Protein AF-A0A7K0S125-F1 (afdb_monomer)

pLDDT: mean 76.43, std 18.67, range [43.22, 95.44]

Radius of gyration: 30.64 Å; Cα contacts (8 Å, |Δi|>4): 134; chains: 1; bounding box: 27×103×42 Å

Solvent-accessible surface area (backbone atoms only — not comparable to full-atom values): 6388 Å² total; per-residue (Å²): 136,88,83,84,83,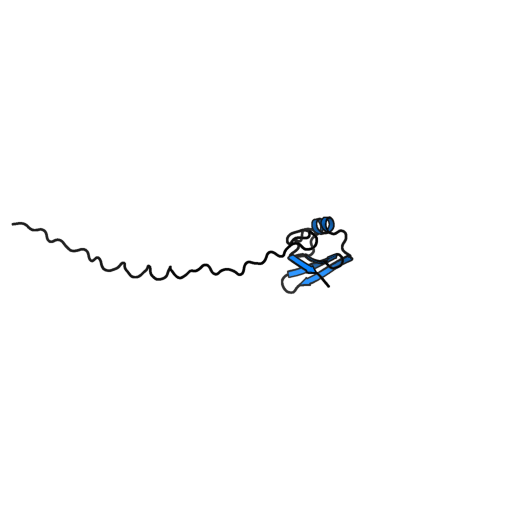79,79,79,76,88,87,80,85,86,87,85,79,78,84,80,71,84,74,75,68,76,77,77,66,77,71,78,73,74,75,73,60,60,78,80,37,48,74,62,39,29,56,65,59,42,31,74,55,68,43,76,62,79,39,80,46,80,44,83,39,98,88,69,43,54,23,26,38,36,26,46,86,47,39,36,41,31,24,68,24,72,57,72,78,22,28,26,74,46,78,45,77,56,131

Nearest PDB structures (foldseek):
  3bpq-assembly1_B  TM=6.074E-01  e=1.500E+00  Methanocaldococcus jannaschii DSM 2661
  6dec-assembly1_F  TM=5.381E-01  e=5.658E+00  Bos taurus

Sequence (99 aa):
MQTLRRTVIPAFLIASAMALLVGAAPARVPGLVPQKSLSGVKIGMVASQVRSAVGAPSSNKIVSHPLLGKTRRMRFGRLEVTFRGTAATAPVINLTTTS

Secondary structure (DSSP, 8-state):
------------S-SSSSTTSTT------------PPBTTB-TT--HHHHHHHH-S-SEEEEEEETTTEEEEEEEETTEEEEESSSSTTPPEEEEEE--

Foldseek 3Di:
DDDDDPDDDPPDPDDPDPPPPPPCPPPPPPPPPQPPDDQNDHFFDFPVNVCVRQNAFPDWDWDQDPPQGTWIWTHRPQKIWIFSHDDRNTTTDDIDGHD

Mean predicted aligned error: 15.14 Å

Structure (mmCIF, N/CA/C/O backbone):
data_AF-A0A7K0S125-F1
#
_entry.id   AF-A0A7K0S125-F1
#
loop_
_atom_site.group_PDB
_atom_site.id
_atom_site.type_symbol
_atom_site.label_atom_id
_atom_site.label_alt_id
_atom_site.label_comp_id
_atom_site.label_asym_id
_atom_site.label_entity_id
_atom_site.label_seq_id
_atom_site.pdbx_PDB_ins_code
_atom_site.Cartn_x
_atom_site.Cartn_y
_atom_site.Cartn_z
_atom_site.occupancy
_atom_site.B_iso_or_equiv
_atom_site.auth_seq_id
_atom_site.auth_comp_id
_atom_site.auth_asym_id
_atom_site.auth_atom_id
_atom_site.pdbx_PDB_model_num
ATOM 1 N N . MET A 1 1 ? 1.061 90.048 -29.274 1.00 46.06 1 MET A N 1
ATOM 2 C CA . MET A 1 1 ? 0.098 89.135 -29.925 1.00 46.06 1 MET A CA 1
ATOM 3 C C . MET A 1 1 ? 0.391 87.714 -29.451 1.00 46.06 1 MET A C 1
ATOM 5 O O . MET A 1 1 ? 1.342 87.105 -29.914 1.00 46.06 1 MET A O 1
ATOM 9 N N . GLN A 1 2 ? -0.348 87.254 -28.435 1.00 45.34 2 GLN A N 1
ATOM 10 C CA . GLN A 1 2 ? -0.418 85.848 -27.999 1.00 45.34 2 GLN A CA 1
ATOM 11 C C . GLN A 1 2 ? -1.264 85.086 -29.050 1.00 45.34 2 GLN A C 1
ATOM 13 O O . GLN A 1 2 ? -2.126 85.708 -29.659 1.00 45.34 2 GLN A O 1
ATOM 18 N N . THR A 1 3 ? -1.067 83.808 -29.379 1.00 43.22 3 THR A N 1
ATOM 19 C CA . THR A 1 3 ? -1.303 82.662 -28.491 1.00 43.22 3 THR A CA 1
ATOM 20 C C . THR A 1 3 ? -0.712 81.353 -29.039 1.00 43.22 3 THR A C 1
ATOM 22 O O . THR A 1 3 ? -0.654 81.082 -30.236 1.00 43.22 3 THR A O 1
ATOM 25 N N . LEU A 1 4 ? -0.303 80.536 -28.072 1.00 47.12 4 LEU A N 1
ATOM 26 C CA . LEU A 1 4 ? 0.283 79.202 -28.117 1.00 47.12 4 LEU A CA 1
ATOM 27 C C . LEU A 1 4 ? -0.701 78.168 -28.712 1.00 47.12 4 LEU A C 1
ATOM 29 O O . LEU A 1 4 ? -1.791 77.969 -28.172 1.00 47.12 4 LEU A O 1
ATOM 33 N N . ARG A 1 5 ? -0.332 77.481 -29.802 1.00 50.12 5 ARG A N 1
ATOM 34 C CA . ARG A 1 5 ? -1.131 76.377 -30.364 1.00 50.12 5 ARG A CA 1
ATOM 35 C C . ARG A 1 5 ? -0.978 75.135 -29.483 1.00 50.12 5 ARG A C 1
ATOM 37 O O . ARG A 1 5 ? 0.053 74.474 -29.498 1.00 50.12 5 ARG A O 1
ATOM 44 N N . ARG A 1 6 ? -2.020 74.840 -28.702 1.00 53.00 6 ARG A N 1
ATOM 45 C CA . ARG A 1 6 ? -2.199 73.580 -27.970 1.00 53.00 6 ARG A CA 1
ATOM 46 C C . ARG A 1 6 ? -2.417 72.448 -28.971 1.00 53.00 6 ARG A C 1
ATOM 48 O O . ARG A 1 6 ? -3.503 72.312 -29.527 1.00 53.00 6 ARG A O 1
ATOM 55 N N . THR A 1 7 ? -1.389 71.644 -29.194 1.00 54.34 7 THR A N 1
ATOM 56 C CA . THR A 1 7 ? -1.512 70.388 -29.932 1.00 54.34 7 THR A CA 1
ATOM 57 C C . THR A 1 7 ? -2.211 69.379 -29.025 1.00 54.34 7 THR A C 1
ATOM 59 O O . THR A 1 7 ? -1.679 68.968 -27.996 1.00 54.34 7 THR A O 1
ATOM 62 N N . VAL A 1 8 ? -3.454 69.059 -29.371 1.00 56.75 8 VAL A N 1
ATOM 63 C CA . VAL A 1 8 ? -4.306 68.095 -28.673 1.00 56.75 8 VAL A CA 1
ATOM 64 C C . VAL A 1 8 ? -3.710 66.698 -28.856 1.00 56.75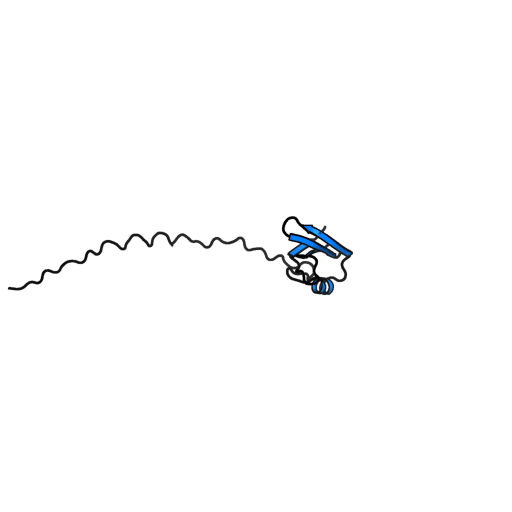 8 VAL A C 1
ATOM 66 O O . VAL A 1 8 ? -3.534 66.227 -29.976 1.00 56.75 8 VAL A O 1
ATOM 69 N N . ILE A 1 9 ? -3.362 66.062 -27.741 1.00 55.09 9 ILE A N 1
ATOM 70 C CA . ILE A 1 9 ? -2.852 64.690 -27.660 1.00 55.09 9 ILE A CA 1
ATOM 71 C C . ILE A 1 9 ? -3.970 63.733 -28.116 1.00 55.09 9 ILE A C 1
ATOM 73 O O . ILE A 1 9 ? -5.074 63.821 -27.570 1.00 55.09 9 ILE A O 1
ATOM 77 N N . PRO A 1 10 ? -3.746 62.815 -29.077 1.00 50.16 10 PRO A N 1
ATOM 78 C CA . PRO A 1 10 ? -4.778 61.877 -29.500 1.00 50.16 10 PRO A CA 1
ATOM 79 C C . PRO A 1 10 ? -4.949 60.769 -28.449 1.00 50.16 10 PRO A C 1
ATOM 81 O O . PRO A 1 10 ? -4.260 59.751 -28.456 1.00 50.16 10 PRO A O 1
ATOM 84 N N . ALA A 1 11 ? -5.891 60.969 -27.531 1.00 49.38 11 ALA A N 1
ATOM 85 C CA . ALA A 1 11 ? -6.392 59.952 -26.615 1.00 49.38 11 ALA A CA 1
ATOM 86 C C . ALA A 1 11 ? -7.429 59.075 -27.336 1.00 49.38 11 ALA A C 1
ATOM 88 O O . ALA A 1 11 ? -8.623 59.315 -27.203 1.00 49.38 11 ALA A O 1
ATOM 89 N N . PHE A 1 12 ? -7.003 58.098 -28.146 1.00 46.38 12 PHE A N 1
ATOM 90 C CA . PHE A 1 12 ? -7.971 57.222 -28.832 1.00 46.38 12 PHE A CA 1
ATOM 91 C C . PHE A 1 12 ? -7.524 55.775 -29.098 1.00 46.38 12 PHE A C 1
ATOM 93 O O . PHE A 1 12 ? -8.067 55.127 -29.985 1.00 46.38 12 PHE A O 1
ATOM 100 N N . LEU A 1 13 ? -6.564 55.224 -28.344 1.00 48.03 13 LEU A N 1
ATOM 101 C CA . LEU A 1 13 ? -6.049 53.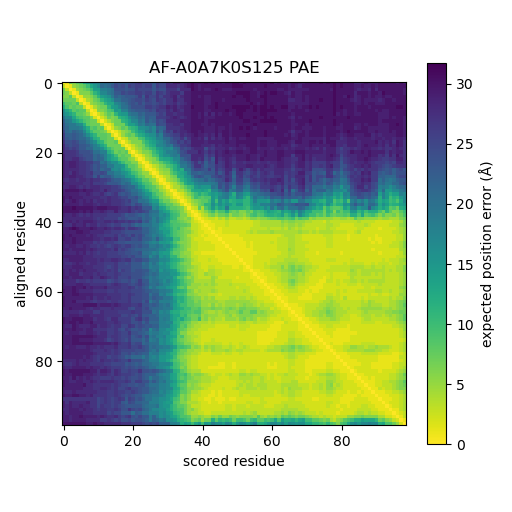868 -28.617 1.00 48.03 13 LEU A CA 1
ATOM 102 C C . LEU A 1 13 ? -5.705 53.045 -27.358 1.00 48.03 13 LEU A C 1
ATOM 104 O O . LEU A 1 13 ? -4.657 52.418 -27.299 1.00 48.03 13 LEU A O 1
ATOM 108 N N . ILE A 1 14 ? -6.565 53.015 -26.329 1.00 50.03 14 ILE A N 1
ATOM 109 C CA . ILE A 1 14 ? -6.350 52.115 -25.165 1.00 50.03 14 ILE A CA 1
ATOM 110 C C . ILE A 1 14 ? -7.660 51.490 -24.639 1.00 50.03 14 ILE A C 1
ATOM 112 O O . ILE A 1 14 ? -7.829 51.293 -23.442 1.00 50.03 14 ILE A O 1
ATOM 116 N N . ALA A 1 15 ? -8.630 51.181 -25.506 1.00 49.34 15 ALA A N 1
ATOM 117 C CA . ALA A 1 15 ? -9.935 50.661 -25.061 1.00 49.34 15 ALA A CA 1
ATOM 118 C C . ALA A 1 15 ? -10.269 49.234 -25.540 1.00 49.34 15 ALA A C 1
ATOM 120 O O . ALA A 1 15 ? -11.424 48.830 -25.474 1.00 49.34 15 ALA A O 1
ATOM 121 N N . SER A 1 16 ? -9.298 48.448 -26.026 1.00 50.84 16 SER A N 1
ATOM 122 C CA . SER A 1 16 ? -9.597 47.140 -26.643 1.00 50.84 16 SER A CA 1
ATOM 123 C C . SER A 1 16 ? -8.643 46.001 -26.254 1.00 50.84 16 SER A C 1
ATOM 125 O O . SER A 1 16 ? -8.252 45.197 -27.088 1.00 50.84 16 SER A O 1
ATOM 127 N N . ALA A 1 17 ? -8.246 45.917 -24.979 1.00 49.44 17 ALA A N 1
ATOM 128 C CA . ALA A 1 17 ? -7.447 44.780 -24.485 1.00 49.44 17 ALA A CA 1
ATOM 129 C C . ALA A 1 17 ? -7.951 44.150 -23.170 1.00 49.44 17 ALA A C 1
ATOM 131 O O . ALA A 1 17 ? -7.469 43.094 -22.776 1.00 49.44 17 ALA A O 1
ATOM 132 N N . MET A 1 18 ? -8.937 44.746 -22.489 1.00 51.25 18 MET A N 1
ATOM 133 C CA . MET A 1 18 ? -9.370 44.285 -21.155 1.00 51.25 18 MET A CA 1
ATOM 134 C C . MET A 1 18 ? -10.565 43.314 -21.165 1.00 51.25 18 MET A C 1
ATOM 136 O O . MET A 1 18 ? -10.906 42.762 -20.124 1.00 51.25 18 MET A O 1
ATOM 140 N N . ALA A 1 19 ? -11.198 43.060 -22.315 1.00 50.50 19 ALA A N 1
ATOM 141 C CA . ALA A 1 19 ? -12.439 42.278 -22.370 1.00 50.50 19 ALA A CA 1
ATOM 142 C C . ALA A 1 19 ? -12.252 40.743 -22.370 1.00 50.50 19 ALA A C 1
ATOM 144 O O . ALA A 1 19 ? -13.234 40.018 -22.254 1.00 50.50 19 ALA A O 1
ATOM 145 N N . LEU A 1 20 ? -11.022 40.223 -22.473 1.00 53.50 20 LEU A N 1
ATOM 146 C CA . LEU A 1 20 ? -10.777 38.776 -22.617 1.00 53.50 20 LEU A CA 1
ATOM 147 C C . LEU A 1 20 ? -10.398 38.042 -21.317 1.00 53.50 20 LEU A C 1
ATOM 149 O O . LEU A 1 20 ? -10.247 36.825 -21.344 1.00 53.50 20 LEU A O 1
ATOM 153 N N . LEU A 1 21 ? -10.273 38.730 -20.174 1.00 54.34 21 LEU A N 1
ATOM 154 C CA . LEU A 1 21 ? -9.845 38.094 -18.913 1.00 54.34 21 LEU A CA 1
ATOM 155 C C . LEU A 1 21 ? -10.980 37.747 -17.930 1.00 54.34 21 LEU A C 1
ATOM 157 O O . LEU A 1 21 ? -10.717 37.124 -16.906 1.00 54.34 21 LEU A O 1
ATOM 161 N N . VAL A 1 22 ? -12.240 38.084 -18.221 1.00 55.84 22 VAL A N 1
ATOM 162 C CA . VAL A 1 22 ? -13.361 37.874 -17.274 1.00 55.84 22 VAL A CA 1
ATOM 163 C C . VAL A 1 22 ? -13.908 36.430 -17.289 1.00 55.84 22 VAL A C 1
ATOM 165 O O . VAL A 1 22 ? -14.674 36.042 -16.414 1.00 55.84 22 VAL A O 1
ATOM 168 N N . GLY A 1 23 ? -13.491 35.592 -18.243 1.00 50.88 23 GLY A N 1
ATOM 169 C CA . GLY A 1 23 ? -14.064 34.253 -18.451 1.00 50.88 23 GLY A CA 1
ATOM 170 C C . GLY A 1 23 ? -13.324 33.073 -17.813 1.00 50.88 23 GLY A C 1
ATOM 171 O O . GLY A 1 23 ? -13.803 31.946 -17.920 1.00 50.88 23 GLY A O 1
ATOM 172 N N . ALA A 1 24 ? -12.174 33.278 -17.164 1.00 56.47 24 ALA A N 1
ATOM 173 C CA . ALA A 1 24 ? -11.423 32.185 -16.542 1.00 56.47 24 ALA A CA 1
ATOM 174 C C . ALA A 1 24 ? -12.028 31.808 -15.179 1.00 56.47 24 ALA A C 1
ATOM 176 O O . ALA A 1 24 ? -11.412 31.985 -14.129 1.00 56.47 24 ALA A O 1
ATOM 177 N N . ALA A 1 25 ? -13.255 31.280 -15.186 1.00 61.03 25 ALA A N 1
ATOM 178 C CA . ALA A 1 25 ? -13.741 30.512 -14.050 1.00 61.03 25 ALA A CA 1
ATOM 179 C C . ALA A 1 25 ? -12.723 29.386 -13.799 1.00 61.03 25 ALA A C 1
ATOM 181 O O . ALA A 1 25 ? -12.380 28.675 -14.750 1.00 61.03 25 ALA A O 1
ATOM 182 N N . PRO A 1 26 ? -12.200 29.215 -12.569 1.00 59.62 26 PRO A N 1
ATOM 183 C CA . PRO A 1 26 ? -11.290 28.120 -12.290 1.00 59.62 26 PRO A CA 1
ATOM 184 C C . PRO A 1 26 ? -12.024 26.839 -12.658 1.00 59.62 26 PRO A C 1
ATOM 186 O O . PRO A 1 26 ? -13.082 26.541 -12.093 1.00 59.62 26 PRO A O 1
ATOM 189 N N . ALA A 1 27 ? -11.492 26.112 -13.643 1.00 58.94 27 ALA A N 1
ATOM 190 C CA . ALA A 1 27 ? -11.935 24.765 -13.930 1.00 58.94 27 ALA A CA 1
ATOM 191 C C . ALA A 1 27 ? -11.861 24.025 -12.596 1.00 58.94 27 ALA A C 1
ATOM 193 O O . ALA A 1 27 ? -10.777 23.829 -12.044 1.00 58.94 27 ALA A O 1
ATOM 194 N N . ARG A 1 28 ? -13.028 23.722 -12.021 1.00 60.19 28 ARG A N 1
ATOM 195 C CA . ARG A 1 28 ? -13.133 22.922 -10.809 1.00 60.19 28 ARG A CA 1
ATOM 196 C C . ARG A 1 28 ? -12.630 21.553 -11.217 1.00 60.19 28 ARG A C 1
ATOM 198 O O . ARG A 1 28 ? -13.395 20.743 -11.730 1.00 60.19 28 ARG A O 1
ATOM 205 N N . VAL A 1 29 ? -11.320 21.348 -11.083 1.00 61.41 29 VAL A N 1
ATOM 206 C CA . VAL A 1 29 ? -10.692 20.041 -11.220 1.00 61.41 29 VAL A CA 1
ATOM 207 C C . VAL A 1 29 ? -11.547 19.131 -10.348 1.00 61.41 29 VAL A C 1
ATOM 209 O O . VAL A 1 29 ? -11.715 19.466 -9.169 1.00 61.41 29 VAL A O 1
ATOM 212 N N . PRO A 1 30 ? -12.168 18.072 -10.901 1.00 57.62 30 PRO A N 1
ATOM 213 C CA . PRO A 1 30 ? -12.904 17.112 -10.100 1.00 57.62 30 PRO A CA 1
ATOM 214 C C . PRO A 1 30 ? -11.979 16.737 -8.956 1.00 57.62 30 PRO A C 1
ATOM 216 O O . PRO A 1 30 ? -10.883 16.233 -9.207 1.00 57.62 30 PRO A O 1
ATOM 219 N N . GLY A 1 31 ? -12.345 17.134 -7.735 1.00 58.25 31 GLY A N 1
ATOM 220 C CA . GLY A 1 31 ? -11.471 16.964 -6.587 1.00 58.25 31 GLY A CA 1
ATOM 221 C C . GLY A 1 31 ? -11.085 15.500 -6.559 1.00 58.25 31 GLY A C 1
ATOM 222 O O . GLY A 1 31 ? -11.971 14.654 -6.457 1.00 58.25 31 GLY A O 1
ATOM 223 N N . LEU A 1 32 ? -9.794 15.209 -6.754 1.00 53.62 32 LEU A N 1
ATOM 224 C CA . LEU A 1 32 ? -9.250 13.864 -6.632 1.00 53.62 32 LEU A CA 1
ATOM 225 C C . LEU A 1 32 ? -9.703 13.371 -5.267 1.00 53.62 32 LEU A C 1
ATOM 227 O O . LEU A 1 32 ? -9.185 13.843 -4.257 1.00 53.62 32 LEU A O 1
ATOM 231 N N . VAL A 1 33 ? -10.734 12.524 -5.231 1.00 61.09 33 VAL A N 1
ATOM 232 C CA . VAL A 1 33 ? -11.325 12.084 -3.972 1.00 61.09 33 VAL A CA 1
ATOM 233 C C . VAL A 1 33 ? -10.213 11.333 -3.256 1.00 61.09 33 VAL A C 1
ATOM 235 O O . VAL A 1 33 ? -9.789 10.286 -3.757 1.00 61.09 33 VAL A O 1
ATOM 238 N N . PRO A 1 34 ? -9.680 11.857 -2.136 1.00 56.25 34 PRO A N 1
ATOM 239 C CA . PRO A 1 34 ? -8.612 11.173 -1.444 1.00 56.25 34 PRO A CA 1
ATOM 240 C C . PRO A 1 34 ? -9.204 9.856 -0.971 1.00 56.25 34 PRO A C 1
ATOM 242 O O . PRO A 1 34 ? -10.167 9.836 -0.200 1.00 56.25 34 PRO A O 1
ATOM 245 N N . GLN A 1 35 ? -8.676 8.757 -1.505 1.00 58.66 35 GLN A N 1
ATOM 246 C CA . GLN A 1 35 ? -9.151 7.425 -1.185 1.00 58.66 35 GLN A CA 1
ATOM 247 C C . GLN A 1 35 ? -9.046 7.251 0.335 1.00 58.66 35 GLN A C 1
ATOM 249 O O . GLN A 1 35 ? -7.947 7.204 0.895 1.00 58.66 35 GLN A O 1
ATOM 254 N N . LYS A 1 36 ? -10.202 7.263 1.015 1.00 57.91 36 LYS A N 1
ATOM 255 C CA . LYS A 1 36 ? -10.277 7.148 2.473 1.00 57.91 36 LYS A CA 1
ATOM 256 C C . LYS A 1 36 ? -9.653 5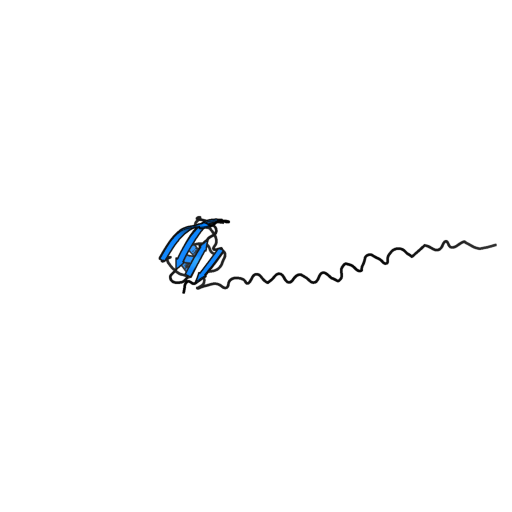.819 2.882 1.00 57.91 36 LYS A C 1
ATOM 258 O O . LYS A 1 36 ? -9.874 4.791 2.247 1.00 57.91 36 LYS A O 1
ATOM 263 N N . SER A 1 37 ? -8.854 5.876 3.940 1.00 62.59 37 SER A N 1
ATOM 264 C CA . SER A 1 37 ? -8.140 4.737 4.506 1.00 62.59 37 SER A CA 1
ATOM 265 C C . SER A 1 37 ? -9.052 3.528 4.705 1.00 62.59 37 SER A C 1
ATOM 267 O O . SER A 1 37 ? -10.107 3.659 5.324 1.00 62.59 37 SER A O 1
ATOM 269 N N . LEU A 1 38 ? -8.614 2.357 4.249 1.00 70.44 38 LEU A N 1
ATOM 270 C CA . LEU A 1 38 ? -9.296 1.085 4.478 1.00 70.44 38 LEU A CA 1
ATOM 271 C C . LEU A 1 38 ? -8.561 0.339 5.595 1.00 70.44 38 LEU A C 1
ATOM 273 O O . LEU A 1 38 ? -7.359 0.105 5.490 1.00 70.44 38 LEU A O 1
ATOM 277 N N . SER A 1 39 ? -9.263 0.012 6.684 1.00 71.81 39 SER A N 1
ATOM 278 C CA . SER A 1 39 ? -8.709 -0.733 7.831 1.00 71.81 39 SER A CA 1
ATOM 279 C C . SER A 1 39 ? -7.426 -0.126 8.430 1.00 71.81 39 SER A C 1
ATOM 281 O O . SER A 1 39 ? -6.513 -0.847 8.811 1.00 71.81 39 SER A O 1
ATOM 283 N N . GLY A 1 40 ? -7.319 1.208 8.475 1.00 81.44 40 GLY A N 1
ATOM 284 C CA . GLY A 1 40 ? -6.127 1.907 8.986 1.00 81.44 40 GLY A CA 1
ATOM 285 C C . GLY A 1 40 ? -4.967 2.025 7.987 1.00 81.44 40 GLY A C 1
ATOM 286 O O . GLY A 1 40 ? -3.974 2.685 8.286 1.00 81.44 40 GLY A O 1
ATOM 287 N N . VAL A 1 41 ? -5.104 1.465 6.781 1.00 86.31 41 VAL A N 1
ATOM 288 C CA . VAL A 1 41 ? -4.105 1.546 5.710 1.00 86.31 41 VAL A CA 1
ATOM 289 C C . VAL A 1 41 ? -4.364 2.763 4.824 1.00 86.31 41 VAL A C 1
ATOM 291 O O . VAL A 1 41 ? -5.500 3.026 4.427 1.00 86.31 41 VAL A O 1
ATOM 294 N N . LYS A 1 42 ? -3.303 3.509 4.498 1.00 90.44 42 LYS A N 1
ATOM 295 C CA . LYS A 1 42 ? -3.346 4.725 3.673 1.00 90.44 42 LYS A CA 1
ATOM 296 C C . LYS A 1 42 ? -2.477 4.585 2.427 1.00 90.44 42 LYS A C 1
ATOM 298 O O . LYS A 1 42 ? -1.460 3.890 2.438 1.00 90.44 42 LYS A O 1
ATOM 303 N N . ILE A 1 43 ? -2.854 5.309 1.374 1.00 90.62 43 ILE A N 1
ATOM 304 C CA . ILE A 1 43 ? -1.973 5.556 0.227 1.00 90.62 43 ILE A CA 1
ATOM 305 C C . ILE A 1 43 ? -0.676 6.205 0.728 1.00 90.62 43 ILE A C 1
ATOM 307 O O . ILE A 1 43 ? -0.698 7.013 1.656 1.00 90.62 43 ILE A O 1
ATOM 311 N N . GLY A 1 44 ? 0.458 5.816 0.150 1.00 90.31 44 GLY A N 1
ATOM 312 C CA . GLY A 1 44 ? 1.781 6.285 0.561 1.00 90.31 44 GLY A CA 1
ATOM 313 C C . GLY A 1 44 ? 2.448 5.463 1.668 1.00 90.31 44 GLY A C 1
ATOM 314 O O . GLY A 1 44 ? 3.663 5.559 1.818 1.00 90.31 44 GLY A O 1
ATOM 315 N N . MET A 1 45 ? 1.712 4.617 2.400 1.00 92.38 45 MET A N 1
ATOM 316 C CA . MET A 1 45 ? 2.329 3.734 3.397 1.00 92.38 45 MET A CA 1
ATOM 317 C C . MET A 1 45 ? 3.291 2.736 2.749 1.00 92.38 45 MET A C 1
ATOM 319 O O . MET A 1 45 ? 3.080 2.289 1.624 1.00 92.38 45 MET A O 1
ATOM 323 N N . VAL A 1 46 ? 4.328 2.331 3.473 1.00 94.94 46 VAL A N 1
ATOM 324 C CA . VAL A 1 46 ? 5.223 1.239 3.056 1.00 94.94 46 VAL A CA 1
ATOM 325 C C . VAL A 1 46 ? 4.780 -0.093 3.657 1.00 94.94 46 VAL A C 1
ATOM 327 O O . VAL A 1 46 ? 4.016 -0.131 4.619 1.00 94.94 46 VAL A O 1
ATOM 330 N N . ALA A 1 47 ? 5.266 -1.218 3.124 1.00 91.75 47 ALA A N 1
ATOM 331 C CA . ALA A 1 47 ? 4.781 -2.539 3.538 1.00 91.75 47 ALA A CA 1
ATOM 332 C C . ALA A 1 47 ? 4.934 -2.835 5.039 1.00 91.75 47 ALA A C 1
ATOM 334 O O . ALA A 1 47 ? 4.094 -3.542 5.590 1.00 91.75 47 ALA A O 1
ATOM 335 N N . SER A 1 48 ? 5.963 -2.306 5.709 1.00 93.69 48 SER A N 1
ATOM 336 C CA . SER A 1 48 ? 6.104 -2.444 7.165 1.00 93.69 48 SER A CA 1
ATOM 337 C C . SER A 1 48 ? 4.969 -1.743 7.911 1.00 93.69 48 SER A C 1
ATOM 339 O O . SER A 1 48 ? 4.337 -2.364 8.754 1.00 93.69 48 SER A O 1
ATOM 341 N N . GLN A 1 49 ? 4.648 -0.502 7.538 1.00 93.00 49 GLN A N 1
ATOM 342 C CA . GLN A 1 49 ? 3.553 0.270 8.133 1.00 93.00 49 GLN A CA 1
ATOM 343 C C . GLN A 1 49 ? 2.197 -0.404 7.912 1.00 93.00 49 GLN A C 1
ATOM 345 O O . GLN A 1 49 ? 1.389 -0.470 8.832 1.00 93.00 49 GLN A O 1
ATOM 350 N N . VAL A 1 50 ? 1.968 -0.962 6.717 1.00 91.44 50 VAL A N 1
ATOM 351 C CA . VAL A 1 50 ? 0.750 -1.737 6.436 1.00 91.44 50 VAL A CA 1
ATOM 352 C C . VAL A 1 50 ? 0.669 -2.949 7.362 1.00 91.44 50 VAL A C 1
ATOM 354 O O . VAL A 1 50 ? -0.356 -3.165 7.997 1.00 91.44 50 VAL A O 1
ATOM 357 N N . ARG A 1 51 ? 1.758 -3.712 7.505 1.00 91.81 51 ARG A N 1
ATOM 358 C CA . ARG A 1 51 ? 1.779 -4.884 8.394 1.00 91.81 51 ARG A CA 1
ATOM 359 C C . ARG A 1 51 ? 1.589 -4.523 9.862 1.00 91.81 51 ARG A C 1
ATOM 361 O O . ARG A 1 51 ? 0.945 -5.271 10.584 1.00 91.81 51 ARG A O 1
ATOM 368 N N . SER A 1 52 ? 2.112 -3.384 10.303 1.00 92.25 52 SER A N 1
ATOM 369 C CA . SER A 1 52 ? 1.866 -2.884 11.657 1.00 92.25 52 SER A CA 1
ATOM 370 C C . SER A 1 52 ? 0.398 -2.510 11.878 1.00 92.25 52 SER A C 1
ATOM 372 O O . SER A 1 52 ? -0.094 -2.662 12.989 1.00 92.25 52 SER A O 1
ATOM 374 N N . ALA A 1 53 ? -0.305 -2.048 10.839 1.00 90.19 53 ALA A N 1
ATOM 375 C CA . ALA A 1 53 ? -1.712 -1.665 10.935 1.00 90.19 53 ALA A CA 1
ATOM 376 C C . ALA A 1 53 ? -2.678 -2.860 10.864 1.00 90.19 53 ALA A C 1
ATOM 378 O O . ALA A 1 53 ? -3.668 -2.881 11.588 1.00 90.19 53 ALA A O 1
ATOM 379 N N . VAL A 1 54 ? -2.417 -3.840 9.989 1.00 90.12 54 VAL A N 1
ATOM 380 C CA . VAL A 1 54 ? -3.372 -4.929 9.682 1.00 90.12 54 VAL A CA 1
ATOM 381 C C . VAL A 1 54 ? -2.826 -6.346 9.891 1.00 90.12 54 VAL A C 1
ATOM 383 O O . VAL A 1 54 ? -3.526 -7.320 9.625 1.00 90.12 54 VAL A O 1
ATOM 386 N N . GLY A 1 55 ? -1.593 -6.491 10.375 1.00 90.69 55 GLY A N 1
ATOM 387 C CA . GLY A 1 55 ? -0.953 -7.784 10.620 1.00 90.69 55 GLY A CA 1
ATOM 388 C C . GLY A 1 55 ? -0.261 -8.382 9.391 1.00 90.69 55 GLY A C 1
ATOM 389 O O . GLY A 1 55 ? 0.139 -7.686 8.456 1.00 90.69 55 GLY A O 1
ATOM 390 N N . ALA A 1 56 ? -0.057 -9.700 9.399 1.00 91.94 56 ALA A N 1
ATOM 391 C CA . ALA A 1 56 ? 0.613 -10.394 8.302 1.00 91.94 56 ALA A CA 1
ATOM 392 C C . ALA A 1 56 ? -0.312 -10.547 7.075 1.00 91.94 56 ALA A C 1
ATOM 394 O O . ALA A 1 56 ? -1.507 -10.809 7.231 1.00 91.94 56 ALA A O 1
ATOM 395 N N . PRO A 1 57 ? 0.213 -10.419 5.843 1.00 92.94 57 PRO A N 1
ATOM 396 C CA . PRO A 1 57 ? -0.582 -10.661 4.648 1.00 92.94 57 PRO A CA 1
ATOM 397 C C . PRO A 1 57 ? -0.874 -12.156 4.473 1.00 92.94 57 PRO A C 1
ATOM 399 O O . PRO A 1 57 ? 0.015 -12.988 4.634 1.00 92.94 57 PRO A O 1
ATOM 402 N N . SER A 1 58 ? -2.088 -12.489 4.036 1.00 93.06 58 SER A N 1
ATOM 403 C CA . SER A 1 58 ? -2.456 -13.840 3.597 1.00 93.06 58 SER A CA 1
ATOM 404 C C . SER A 1 58 ? -1.842 -14.208 2.243 1.00 93.06 58 SER A C 1
ATOM 406 O O . SER A 1 58 ? -1.690 -15.381 1.920 1.00 93.06 58 SER A O 1
ATOM 408 N N . SER A 1 59 ? -1.484 -13.212 1.430 1.00 93.69 59 SER A N 1
ATOM 409 C CA . SER A 1 59 ? -0.795 -13.413 0.154 1.00 93.69 59 SER A CA 1
ATOM 410 C C . SER A 1 59 ? 0.119 -12.234 -0.146 1.00 93.69 59 SER A C 1
ATOM 412 O O . SER A 1 59 ? -0.252 -11.086 0.082 1.00 93.69 59 SER A O 1
ATOM 414 N N . ASN A 1 60 ? 1.283 -12.507 -0.732 1.00 94.69 60 ASN A N 1
ATOM 415 C CA . ASN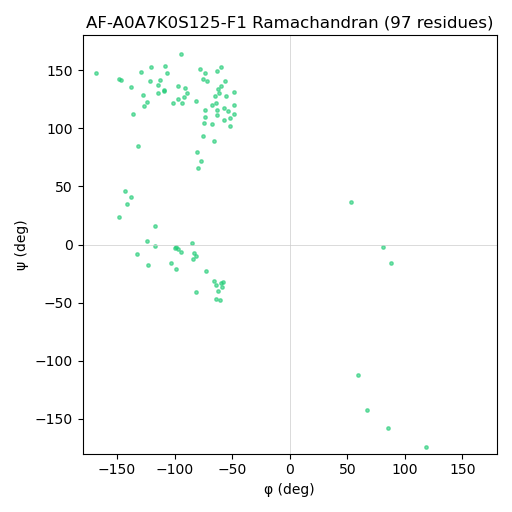 A 1 60 ? 2.224 -11.506 -1.227 1.00 94.69 60 ASN A CA 1
ATOM 416 C C . ASN A 1 60 ? 2.734 -11.942 -2.605 1.00 94.69 60 ASN A C 1
ATOM 418 O O . ASN A 1 60 ? 3.421 -12.954 -2.715 1.00 94.69 60 ASN A O 1
ATOM 422 N N . LYS A 1 61 ? 2.368 -11.206 -3.657 1.00 94.50 61 LYS A N 1
ATOM 423 C CA . LYS A 1 61 ? 2.688 -11.549 -5.049 1.00 94.50 61 LYS A CA 1
ATOM 424 C C . LYS A 1 61 ? 3.305 -10.363 -5.772 1.00 94.50 61 LYS A C 1
ATOM 426 O O . LYS A 1 61 ? 2.961 -9.216 -5.500 1.00 94.50 61 LYS A O 1
ATOM 431 N N . ILE A 1 62 ? 4.183 -10.650 -6.724 1.00 95.38 62 ILE A N 1
ATOM 432 C CA . ILE A 1 62 ? 4.657 -9.663 -7.694 1.00 95.38 62 ILE A CA 1
ATOM 433 C C . ILE A 1 62 ? 3.823 -9.843 -8.960 1.00 95.38 62 ILE A C 1
ATOM 435 O O . ILE A 1 62 ? 3.726 -10.951 -9.480 1.00 95.38 62 ILE A O 1
ATOM 439 N N . VAL A 1 63 ? 3.195 -8.767 -9.421 1.00 93.25 63 VAL A N 1
ATOM 440 C CA . VAL A 1 63 ? 2.302 -8.747 -10.581 1.00 93.25 63 VAL A CA 1
ATOM 441 C C . VAL A 1 63 ? 2.853 -7.749 -11.593 1.00 93.25 63 VAL A C 1
ATOM 443 O O . VAL A 1 63 ? 3.359 -6.693 -11.220 1.00 93.25 63 VAL A O 1
ATOM 446 N N . SER A 1 64 ? 2.778 -8.076 -12.879 1.00 93.31 64 SER A N 1
ATOM 447 C CA . SER A 1 64 ? 3.124 -7.131 -13.941 1.00 93.31 64 SER A CA 1
ATOM 448 C C . SER A 1 64 ? 1.945 -6.197 -14.204 1.00 93.31 64 SER A C 1
ATOM 450 O O . SER A 1 64 ? 0.842 -6.654 -14.493 1.00 93.31 64 SER A O 1
ATOM 452 N N . HIS A 1 6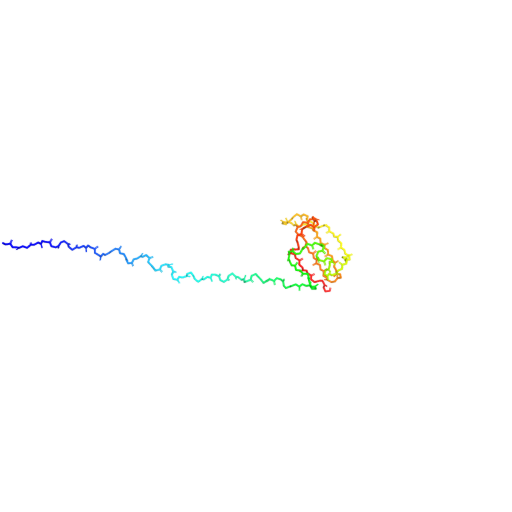5 ? 2.181 -4.893 -14.103 1.00 87.81 65 HIS A N 1
ATOM 453 C CA . HIS A 1 65 ? 1.221 -3.841 -14.405 1.00 87.81 65 HIS A CA 1
ATOM 454 C C . HIS A 1 65 ? 1.637 -3.120 -15.697 1.00 87.81 65 HIS A C 1
ATOM 456 O O . HIS A 1 65 ? 2.794 -2.704 -15.799 1.00 87.81 65 HIS A O 1
ATOM 462 N N . PRO A 1 66 ? 0.722 -2.899 -16.659 1.00 87.06 66 PRO A N 1
ATOM 463 C CA . PRO A 1 66 ? 1.062 -2.381 -17.989 1.00 87.06 66 PRO A CA 1
ATOM 464 C C . PRO A 1 66 ? 1.743 -1.005 -17.961 1.00 87.06 66 PRO A C 1
ATOM 466 O O . PRO A 1 66 ? 2.619 -0.741 -18.772 1.00 87.06 66 PRO A O 1
ATOM 469 N N . LEU A 1 67 ? 1.387 -0.147 -16.996 1.00 84.94 67 LEU A N 1
ATOM 470 C CA . LEU A 1 67 ? 1.948 1.209 -16.872 1.00 84.94 67 LEU A CA 1
ATOM 471 C C . LEU A 1 67 ? 3.073 1.347 -15.836 1.00 84.94 67 LEU A C 1
ATOM 473 O O . LEU A 1 67 ? 3.819 2.317 -15.864 1.00 84.94 67 LEU A O 1
ATOM 477 N N . LEU A 1 68 ? 3.163 0.426 -14.874 1.00 85.81 68 LEU A N 1
ATOM 478 C CA . LEU A 1 68 ? 4.025 0.589 -13.691 1.00 85.81 68 LEU A CA 1
ATOM 479 C C . LEU A 1 68 ? 5.128 -0.474 -13.611 1.00 85.81 68 LEU A C 1
ATOM 481 O O . LEU A 1 68 ? 5.924 -0.462 -12.674 1.00 85.81 68 LEU A O 1
ATOM 485 N N . GLY A 1 69 ? 5.171 -1.405 -14.567 1.00 92.81 69 GLY A N 1
ATOM 486 C CA . GLY A 1 69 ? 6.063 -2.555 -14.523 1.00 92.81 69 GLY A CA 1
ATOM 487 C C . GLY A 1 69 ? 5.689 -3.513 -13.393 1.00 92.81 69 GLY A C 1
ATOM 488 O O . GLY A 1 69 ? 4.513 -3.741 -13.111 1.00 92.81 69 GLY A O 1
ATOM 489 N N . LYS A 1 70 ? 6.688 -4.108 -12.737 1.00 94.38 70 LYS A N 1
ATOM 490 C CA . LYS A 1 70 ? 6.457 -5.061 -11.644 1.00 94.38 70 LYS A CA 1
ATOM 491 C C . LYS A 1 70 ? 5.986 -4.335 -10.385 1.00 94.38 70 LYS A C 1
ATOM 493 O O . LYS A 1 70 ? 6.748 -3.593 -9.772 1.00 94.38 70 LYS A O 1
ATOM 498 N N . THR A 1 71 ? 4.764 -4.606 -9.955 1.00 94.81 71 THR A N 1
ATOM 499 C CA . THR A 1 71 ? 4.194 -4.117 -8.699 1.00 94.81 71 THR A CA 1
ATOM 500 C C . THR A 1 71 ? 4.076 -5.253 -7.697 1.00 94.81 71 THR A C 1
ATOM 502 O O . THR A 1 71 ? 3.980 -6.427 -8.052 1.00 94.81 71 THR A O 1
ATOM 505 N N . ARG A 1 72 ? 4.105 -4.921 -6.410 1.00 95.44 72 ARG A N 1
ATOM 506 C CA . ARG A 1 72 ? 3.827 -5.881 -5.344 1.00 95.44 72 ARG A CA 1
ATOM 507 C C . ARG A 1 72 ? 2.381 -5.743 -4.910 1.00 95.44 72 ARG A C 1
ATOM 509 O O . ARG A 1 72 ? 1.899 -4.633 -4.712 1.00 95.44 72 ARG A O 1
ATOM 516 N N . ARG A 1 73 ? 1.710 -6.869 -4.713 1.00 94.31 73 ARG A N 1
ATOM 517 C CA . ARG A 1 73 ? 0.317 -6.949 -4.290 1.00 94.31 73 ARG A CA 1
ATOM 518 C C . ARG A 1 73 ? 0.209 -7.838 -3.065 1.00 94.31 73 ARG A C 1
ATOM 520 O O . ARG A 1 73 ? 0.578 -9.012 -3.112 1.00 94.31 73 ARG A O 1
ATOM 527 N N . MET A 1 74 ? -0.264 -7.266 -1.967 1.00 94.69 74 MET A N 1
ATOM 528 C CA . MET A 1 74 ? -0.478 -7.969 -0.707 1.00 94.69 74 MET A CA 1
ATOM 529 C C . MET A 1 74 ? -1.963 -8.052 -0.392 1.00 94.69 74 MET A C 1
ATOM 531 O O . MET A 1 74 ? -2.692 -7.090 -0.612 1.00 94.69 74 MET A O 1
ATOM 535 N N . ARG A 1 75 ? -2.404 -9.186 0.146 1.00 92.81 75 ARG A N 1
ATOM 536 C CA . ARG A 1 75 ? -3.782 -9.393 0.595 1.00 92.81 75 ARG A CA 1
ATOM 537 C C . ARG A 1 75 ? -3.812 -9.579 2.106 1.00 92.81 75 ARG A C 1
ATOM 539 O O . ARG A 1 75 ? -2.976 -10.297 2.639 1.00 92.81 75 ARG A O 1
ATOM 546 N N . PHE A 1 76 ? -4.778 -8.958 2.767 1.00 90.81 76 PHE A N 1
ATOM 547 C CA . PHE A 1 76 ? -5.034 -8.999 4.205 1.00 90.81 76 PHE A CA 1
ATOM 548 C C . PHE A 1 76 ? -6.525 -9.289 4.404 1.00 90.81 76 PHE A C 1
ATOM 550 O O . PHE A 1 76 ? -7.358 -8.384 4.474 1.00 90.81 76 PHE A O 1
ATOM 557 N N . GLY A 1 77 ? -6.890 -10.573 4.379 1.00 88.19 77 GLY A N 1
ATOM 558 C CA . GLY A 1 77 ? -8.294 -10.992 4.369 1.00 88.19 77 GLY A CA 1
ATOM 559 C C . GLY A 1 77 ? -9.042 -10.440 3.148 1.00 88.19 77 GLY A C 1
ATOM 560 O O . GLY A 1 77 ? -8.756 -10.825 2.010 1.00 88.19 77 GLY A O 1
ATOM 561 N N . ARG A 1 78 ? -9.987 -9.523 3.385 1.00 87.62 78 ARG A N 1
ATOM 562 C CA . ARG A 1 78 ? -10.765 -8.832 2.340 1.00 87.62 78 ARG A CA 1
ATOM 563 C C . ARG A 1 78 ? -10.055 -7.616 1.743 1.00 87.62 78 ARG A C 1
ATOM 565 O O . ARG A 1 78 ? -10.490 -7.121 0.712 1.00 87.62 78 ARG A O 1
ATOM 572 N N . LEU A 1 79 ? -8.972 -7.133 2.347 1.00 89.81 79 LEU A N 1
ATOM 573 C CA . LEU A 1 79 ? -8.222 -5.988 1.839 1.00 89.81 79 LEU A CA 1
ATOM 574 C C . LEU A 1 79 ? -7.126 -6.444 0.873 1.00 89.81 79 LEU A C 1
ATOM 576 O O . LEU A 1 79 ? -6.321 -7.311 1.196 1.00 89.81 79 LEU A O 1
ATOM 580 N N . GLU A 1 80 ? -7.051 -5.821 -0.291 1.00 92.50 80 GLU A N 1
ATOM 581 C CA . GLU A 1 80 ? -5.960 -5.954 -1.246 1.00 92.50 80 GLU A CA 1
ATOM 582 C C . GLU A 1 80 ? -5.220 -4.619 -1.369 1.00 92.50 80 GLU A C 1
ATOM 584 O O . GLU A 1 80 ? -5.821 -3.557 -1.526 1.00 92.50 80 GLU A O 1
ATOM 589 N N . VAL A 1 81 ? -3.896 -4.675 -1.267 1.00 92.81 81 VAL A N 1
ATOM 590 C CA . VAL A 1 81 ? -2.999 -3.523 -1.231 1.00 92.81 81 VAL A CA 1
ATOM 591 C C . VAL A 1 81 ? -1.985 -3.665 -2.355 1.00 92.81 81 VAL A C 1
ATOM 593 O O . VAL A 1 81 ? -1.246 -4.650 -2.408 1.00 92.81 81 VAL A O 1
ATOM 596 N N . THR A 1 82 ? -1.914 -2.674 -3.238 1.00 94.38 82 THR A N 1
ATOM 597 C CA . THR A 1 82 ? -0.933 -2.636 -4.331 1.00 94.38 82 THR A CA 1
ATOM 598 C C . THR A 1 82 ? 0.110 -1.559 -4.072 1.00 94.38 82 THR A C 1
ATOM 600 O O . THR A 1 82 ? -0.224 -0.416 -3.756 1.00 94.38 82 THR A O 1
ATOM 603 N N . PHE A 1 83 ? 1.380 -1.919 -4.238 1.00 95.38 83 PHE A N 1
ATOM 604 C CA . PHE A 1 83 ? 2.537 -1.051 -4.048 1.00 95.38 83 PHE A CA 1
ATOM 605 C C . PHE A 1 83 ? 3.159 -0.652 -5.389 1.00 95.38 83 PHE A C 1
ATOM 607 O O . PHE A 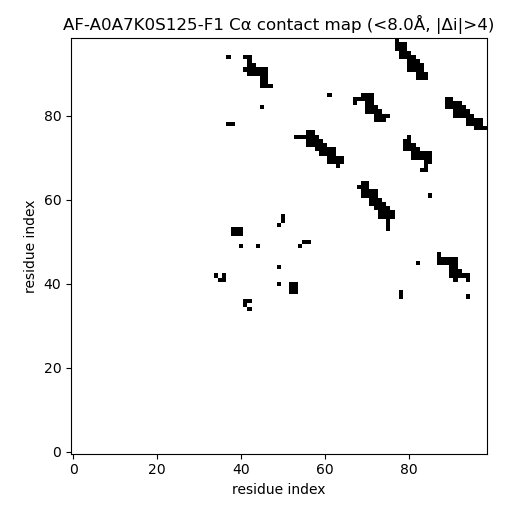1 83 ? 3.194 -1.444 -6.336 1.00 95.38 83 PHE A O 1
ATOM 614 N N . ARG A 1 84 ? 3.713 0.561 -5.454 1.00 93.88 84 ARG A N 1
ATOM 615 C CA . ARG A 1 84 ? 4.426 1.093 -6.625 1.00 93.88 84 ARG A CA 1
ATOM 616 C C . ARG A 1 84 ? 5.832 0.507 -6.734 1.00 93.88 84 ARG A C 1
ATOM 618 O O . ARG A 1 84 ? 6.819 1.178 -6.452 1.00 93.88 84 ARG A O 1
ATOM 625 N N . GLY A 1 85 ? 5.906 -0.763 -7.104 1.00 92.94 85 GLY A N 1
ATOM 626 C CA . GLY A 1 85 ? 7.158 -1.504 -7.228 1.00 92.94 85 GLY A CA 1
ATOM 627 C C . GLY A 1 85 ? 7.241 -2.700 -6.284 1.00 92.94 85 GLY A C 1
ATOM 628 O O . GLY A 1 85 ? 6.288 -3.038 -5.579 1.00 92.94 85 GLY A O 1
ATOM 629 N N . THR A 1 86 ? 8.406 -3.345 -6.272 1.00 93.12 86 THR A N 1
ATOM 630 C CA . THR A 1 86 ? 8.678 -4.559 -5.482 1.00 93.12 86 THR A CA 1
ATOM 631 C C . THR A 1 86 ? 9.505 -4.303 -4.221 1.00 93.12 86 THR A C 1
ATOM 633 O O . THR A 1 86 ? 9.508 -5.140 -3.315 1.00 93.12 86 THR A O 1
ATOM 636 N N . ALA A 1 87 ? 10.162 -3.142 -4.128 1.00 91.81 87 ALA A N 1
ATOM 637 C CA . ALA A 1 87 ? 11.015 -2.759 -3.005 1.00 91.81 87 ALA A CA 1
ATOM 638 C C . ALA A 1 87 ? 10.253 -2.718 -1.668 1.00 91.81 87 ALA A C 1
ATOM 640 O O . ALA A 1 87 ? 9.044 -2.480 -1.610 1.00 91.81 87 ALA A O 1
ATOM 641 N N . ALA A 1 88 ? 10.947 -2.939 -0.550 1.00 88.94 88 ALA A N 1
ATOM 642 C CA . ALA A 1 88 ? 10.349 -2.850 0.788 1.00 88.94 88 ALA A CA 1
ATOM 643 C C . ALA A 1 88 ? 9.762 -1.453 1.075 1.00 88.94 88 ALA A C 1
ATOM 645 O O . ALA A 1 88 ? 8.681 -1.354 1.653 1.00 88.94 88 ALA A O 1
ATOM 646 N N . THR A 1 89 ? 10.428 -0.412 0.576 1.00 93.00 89 THR A N 1
ATOM 647 C CA . THR A 1 89 ? 10.067 1.008 0.699 1.00 93.00 89 THR A CA 1
ATOM 648 C C . THR A 1 89 ? 9.078 1.493 -0.364 1.00 93.00 89 THR A C 1
ATOM 650 O O . THR A 1 89 ? 8.728 2.669 -0.374 1.00 93.00 89 THR A O 1
ATOM 653 N N . ALA A 1 90 ? 8.615 0.617 -1.265 1.00 93.62 90 ALA A N 1
ATOM 654 C CA . ALA A 1 90 ? 7.627 0.993 -2.269 1.00 93.62 90 ALA A CA 1
ATOM 655 C C . ALA A 1 90 ? 6.320 1.438 -1.581 1.00 93.62 90 ALA A C 1
ATOM 657 O O . ALA A 1 90 ? 5.821 0.695 -0.727 1.00 93.62 90 ALA A O 1
ATOM 658 N N . PRO A 1 91 ? 5.754 2.603 -1.944 1.00 94.50 91 PRO A N 1
ATOM 659 C CA . PRO A 1 91 ? 4.537 3.113 -1.327 1.00 94.50 91 PRO A CA 1
ATOM 660 C C . PRO A 1 91 ? 3.291 2.407 -1.867 1.00 94.50 91 PRO A C 1
ATOM 662 O O . PRO A 1 91 ? 3.247 1.994 -3.031 1.00 94.50 91 PRO A O 1
ATOM 665 N N . VAL A 1 92 ? 2.252 2.309 -1.040 1.00 93.19 92 VAL A N 1
ATOM 666 C CA . VAL A 1 92 ? 0.904 1.918 -1.464 1.00 93.19 92 VAL A CA 1
ATOM 667 C C . VAL A 1 92 ? 0.369 2.939 -2.464 1.00 93.19 92 VAL A C 1
ATOM 669 O O . VAL A 1 92 ? 0.435 4.141 -2.216 1.00 93.19 92 VAL A O 1
ATOM 672 N N . ILE A 1 93 ? -0.204 2.449 -3.560 1.00 91.88 93 ILE A N 1
ATOM 673 C CA . ILE A 1 93 ? -0.847 3.258 -4.608 1.00 91.88 93 ILE A CA 1
ATOM 674 C C . ILE A 1 93 ? -2.298 2.884 -4.871 1.00 91.88 93 ILE A C 1
ATOM 676 O O . ILE A 1 93 ? -3.017 3.672 -5.470 1.00 91.88 93 ILE A O 1
ATOM 680 N N . ASN A 1 94 ? -2.726 1.697 -4.445 1.00 90.62 94 ASN A N 1
ATOM 681 C CA . ASN A 1 94 ? -4.114 1.287 -4.565 1.00 90.62 94 ASN A CA 1
ATOM 682 C C . ASN A 1 94 ? -4.509 0.402 -3.383 1.00 90.62 94 ASN A C 1
ATOM 684 O O . ASN A 1 94 ? -3.725 -0.439 -2.927 1.00 90.62 94 ASN A O 1
ATOM 688 N N . LEU A 1 95 ? -5.738 0.601 -2.923 1.00 89.94 95 LEU A N 1
ATOM 689 C CA . LEU A 1 95 ? -6.396 -0.159 -1.874 1.00 89.94 95 LEU A CA 1
ATOM 690 C C . LEU A 1 95 ? -7.741 -0.634 -2.415 1.00 89.94 95 LEU A C 1
ATOM 692 O O . LEU A 1 95 ? -8.520 0.155 -2.944 1.00 89.94 95 LEU A O 1
ATOM 696 N N . THR A 1 96 ? -8.031 -1.922 -2.304 1.00 88.25 96 THR A N 1
ATOM 697 C CA . THR A 1 96 ? -9.280 -2.485 -2.819 1.00 88.25 96 THR A CA 1
ATOM 698 C C . THR A 1 96 ? -9.844 -3.472 -1.815 1.00 88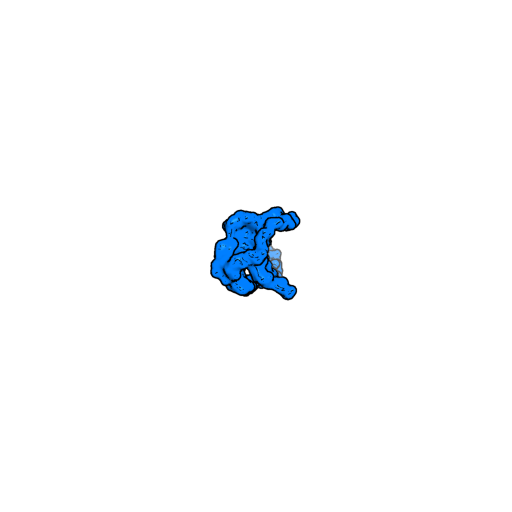.25 96 THR A C 1
ATOM 700 O O . THR A 1 96 ? -9.114 -4.285 -1.260 1.00 88.25 96 THR A O 1
ATOM 703 N N . THR A 1 97 ? -11.145 -3.409 -1.558 1.00 86.06 97 THR A N 1
ATOM 704 C CA . THR A 1 97 ? -11.847 -4.440 -0.793 1.00 86.06 97 THR A CA 1
ATOM 705 C C . THR A 1 97 ? -12.403 -5.478 -1.754 1.00 86.06 97 THR A C 1
ATOM 707 O O . THR A 1 97 ? -13.112 -5.134 -2.694 1.00 86.06 9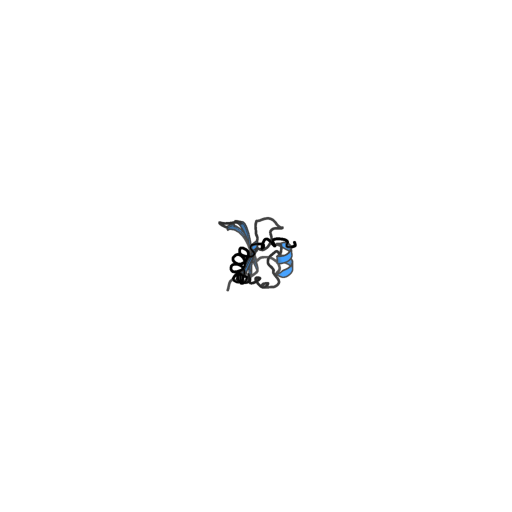7 THR A O 1
ATOM 710 N N . THR A 1 98 ? -12.092 -6.743 -1.511 1.00 71.25 98 THR A N 1
ATOM 711 C CA . THR A 1 98 ? -12.730 -7.882 -2.173 1.00 71.25 98 THR A CA 1
ATOM 712 C C . THR A 1 98 ? -13.883 -8.354 -1.294 1.00 71.25 98 THR A C 1
ATOM 714 O O . THR A 1 98 ? -13.680 -8.625 -0.107 1.00 71.25 98 THR A O 1
ATOM 717 N N . SER A 1 99 ? -15.090 -8.350 -1.863 1.00 56.34 99 SER A N 1
ATOM 718 C CA . SER A 1 99 ? -16.327 -8.835 -1.240 1.00 56.34 99 SER A CA 1
ATOM 719 C C . SER A 1 99 ? -16.342 -10.355 -1.151 1.00 56.34 99 SER A C 1
ATOM 721 O O . SER A 1 99 ? -15.884 -10.995 -2.123 1.00 56.34 99 SER A O 1
#